Protein AF-A0A8J2VL39-F1 (afdb_monomer_lite)

Organism: NCBI:txid1571185

Secondary structure (DSSP, 8-state):
-PPPHHHHHHHHPPTT-EEEE--BTTB-EEEEEEEEETTEEEEEEEEEETTTTEEEEEEES-HHHHHHHHTT-HHHHHHH-

Radius of gyration: 12.58 Å; chains: 1; bounding box: 33×19×34 Å

Foldseek 3Di:
DDDFPLLVVVVPADEQDKDWDPDDPVFWIKIWGFYDDPPAIKIWIWTQDPPVRDIDIDIDSDSVVVCVVCVVGVSVVVVGD

Sequence (81 aa):
MEESLLYQTLVKMKPYQSITFPSNSSYPSIRIQRIPIFEEMYWLAEINDDTNHSKQVYLSPDVNCTLQFLSPIRSLKEFFL

Structure (mmCIF, N/CA/C/O backbone):
data_AF-A0A8J2VL39-F1
#
_entry.id   AF-A0A8J2VL39-F1
#
loop_
_atom_site.group_PDB
_atom_site.id
_atom_site.type_symbol
_atom_site.label_atom_id
_atom_site.label_alt_id
_atom_site.label_comp_id
_atom_site.label_asym_id
_atom_site.label_entity_id
_atom_site.label_seq_id
_atom_site.pdbx_PDB_ins_code
_atom_site.Cartn_x
_atom_site.Cartn_y
_atom_site.Cartn_z
_atom_site.occupancy
_atom_site.B_iso_or_equiv
_atom_site.auth_seq_id
_atom_site.auth_comp_id
_atom_site.auth_asym_id
_atom_site.auth_atom_id
_atom_site.pdbx_PDB_model_num
ATOM 1 N N . MET A 1 1 ? 19.930 5.139 13.212 1.00 48.66 1 MET A N 1
ATOM 2 C CA . MET A 1 1 ? 19.183 4.586 12.065 1.00 48.66 1 MET A CA 1
ATOM 3 C C . MET A 1 1 ? 18.418 5.742 11.467 1.00 48.66 1 MET A C 1
ATOM 5 O O . MET A 1 1 ? 17.614 6.318 12.185 1.00 48.66 1 MET A O 1
ATOM 9 N N . GLU A 1 2 ? 18.726 6.145 10.238 1.00 53.34 2 GLU A N 1
ATOM 10 C CA . GLU A 1 2 ? 17.864 7.087 9.517 1.00 53.34 2 GLU A CA 1
ATOM 11 C C . GLU A 1 2 ? 16.571 6.351 9.152 1.00 53.34 2 GLU A C 1
ATOM 13 O O . GLU A 1 2 ? 16.606 5.299 8.514 1.00 53.34 2 GLU A O 1
ATOM 18 N N . GLU A 1 3 ? 15.433 6.850 9.630 1.00 64.44 3 GLU A N 1
ATOM 19 C CA . GLU A 1 3 ? 14.126 6.337 9.223 1.00 64.44 3 GLU A CA 1
ATOM 20 C C . GLU A 1 3 ? 13.856 6.769 7.780 1.00 64.44 3 GLU A C 1
ATOM 22 O O . GLU A 1 3 ? 14.000 7.949 7.451 1.00 64.44 3 GLU A O 1
ATOM 27 N N . SER A 1 4 ? 13.450 5.831 6.917 1.00 79.69 4 SER A N 1
ATOM 28 C CA . SER A 1 4 ? 13.152 6.153 5.520 1.00 79.69 4 SER A CA 1
ATOM 29 C C . SER A 1 4 ? 12.022 7.185 5.427 1.00 79.69 4 SER A C 1
ATOM 31 O O . SER A 1 4 ? 11.082 7.183 6.227 1.00 79.69 4 SER A O 1
ATOM 33 N N . LEU A 1 5 ? 12.068 8.058 4.418 1.00 83.06 5 LEU A N 1
ATOM 34 C CA . LEU A 1 5 ? 11.008 9.044 4.176 1.00 83.06 5 LEU A CA 1
ATOM 35 C C . LEU A 1 5 ? 9.629 8.368 4.006 1.00 83.06 5 LEU A C 1
ATOM 37 O O . LEU A 1 5 ? 8.606 8.922 4.416 1.00 83.06 5 LEU A O 1
ATOM 41 N N . LEU A 1 6 ? 9.603 7.131 3.495 1.00 84.38 6 LEU A N 1
ATOM 42 C CA . LEU A 1 6 ? 8.400 6.303 3.422 1.00 84.38 6 LEU A CA 1
ATOM 43 C C . LEU A 1 6 ? 7.849 5.963 4.818 1.00 84.38 6 LEU A C 1
ATOM 45 O O . LEU A 1 6 ? 6.651 6.128 5.034 1.00 84.38 6 LEU A O 1
ATOM 49 N N . TYR A 1 7 ? 8.694 5.564 5.778 1.00 88.19 7 TYR A N 1
ATOM 50 C CA . TYR A 1 7 ? 8.268 5.324 7.167 1.00 88.19 7 TYR A CA 1
ATOM 51 C C . TYR A 1 7 ? 7.609 6.575 7.760 1.00 88.19 7 TYR A C 1
ATOM 53 O O . TYR A 1 7 ? 6.466 6.523 8.220 1.00 88.19 7 TYR A O 1
ATOM 61 N N . GLN A 1 8 ? 8.286 7.724 7.663 1.00 88.81 8 GLN A N 1
ATOM 62 C CA . GLN A 1 8 ? 7.763 8.987 8.192 1.00 88.81 8 GLN A CA 1
ATOM 63 C C . GLN A 1 8 ? 6.431 9.376 7.546 1.00 88.81 8 GLN A C 1
ATOM 65 O O . GLN A 1 8 ? 5.548 9.922 8.210 1.00 88.81 8 GLN A O 1
ATOM 70 N N . THR A 1 9 ? 6.287 9.088 6.253 1.00 89.44 9 THR A N 1
ATOM 71 C CA . THR A 1 9 ? 5.059 9.337 5.503 1.00 89.44 9 THR A CA 1
ATOM 72 C C . THR A 1 9 ? 3.919 8.468 6.026 1.00 89.44 9 THR A C 1
ATOM 74 O O . THR A 1 9 ? 2.875 9.009 6.382 1.00 89.44 9 THR A O 1
ATOM 77 N N . LEU A 1 10 ? 4.119 7.149 6.142 1.00 90.81 10 LEU A N 1
ATOM 78 C CA . LEU A 1 10 ? 3.073 6.213 6.572 1.00 90.81 10 LEU A CA 1
ATOM 79 C C . LEU A 1 10 ? 2.587 6.473 8.000 1.00 90.81 10 LEU A C 1
ATOM 81 O O . LEU A 1 10 ? 1.384 6.396 8.247 1.00 90.81 10 LEU A O 1
ATOM 85 N N . VAL A 1 11 ? 3.493 6.812 8.922 1.00 91.56 11 VAL A N 1
ATOM 86 C CA . VAL A 1 11 ? 3.149 7.105 10.326 1.00 91.56 11 VAL A CA 1
ATOM 87 C C . VAL A 1 11 ? 2.344 8.400 10.457 1.00 91.56 11 VAL A C 1
ATOM 89 O O . VAL A 1 11 ? 1.476 8.508 11.321 1.00 91.56 11 VAL A O 1
ATOM 92 N N . LYS A 1 12 ? 2.586 9.383 9.581 1.00 92.31 12 LYS A N 1
ATOM 93 C CA . LYS A 1 12 ? 1.859 10.662 9.569 1.00 92.31 12 LYS A CA 1
ATOM 94 C C . LYS A 1 12 ? 0.523 10.597 8.821 1.00 92.31 12 LYS A C 1
ATOM 96 O O . LYS A 1 12 ? -0.213 11.587 8.835 1.00 92.31 12 LYS A O 1
ATOM 101 N N . MET A 1 13 ? 0.197 9.477 8.168 1.00 94.50 13 MET A N 1
ATOM 102 C CA . MET A 1 13 ? -1.060 9.344 7.434 1.00 94.50 13 MET A CA 1
ATOM 103 C C . MET A 1 13 ? -2.263 9.390 8.376 1.00 94.50 13 MET A C 1
ATOM 105 O O . MET A 1 13 ? -2.390 8.600 9.313 1.00 94.50 13 MET A O 1
ATOM 109 N N . LYS A 1 14 ? -3.189 10.298 8.077 1.00 93.94 14 LYS A N 1
ATOM 110 C CA . LYS A 1 14 ? -4.479 10.414 8.757 1.00 93.94 14 LYS A CA 1
ATOM 111 C C . LYS A 1 14 ? -5.434 9.290 8.330 1.00 93.94 14 LYS A C 1
ATOM 113 O O . LYS A 1 14 ? -5.261 8.715 7.253 1.00 93.94 14 LYS A O 1
ATOM 118 N N . PRO A 1 15 ? -6.478 8.999 9.128 1.00 93.06 15 PRO A N 1
ATOM 119 C CA . PRO A 1 15 ? -7.570 8.123 8.708 1.00 93.06 15 PRO A CA 1
ATOM 120 C C . PRO A 1 15 ? -8.108 8.501 7.324 1.00 93.06 15 PRO A C 1
ATOM 122 O O . PRO A 1 15 ? -8.285 9.683 7.032 1.00 93.06 15 PRO A O 1
ATOM 125 N N . TYR A 1 16 ? -8.368 7.496 6.489 1.00 93.56 16 TYR A N 1
ATOM 126 C CA . TYR A 1 16 ? -8.850 7.603 5.107 1.00 93.56 16 TYR A CA 1
ATOM 127 C C . TYR A 1 16 ? -7.909 8.296 4.117 1.00 93.56 16 TYR A C 1
ATOM 129 O O . TYR A 1 16 ? -8.229 8.360 2.929 1.00 93.56 16 TYR A O 1
ATOM 137 N N . GLN A 1 17 ? -6.741 8.770 4.557 1.00 95.19 17 GLN A N 1
ATOM 138 C CA . GLN A 1 17 ? -5.758 9.365 3.665 1.00 95.19 17 GLN A CA 1
ATOM 139 C C . GLN A 1 17 ? -5.212 8.308 2.706 1.00 95.19 17 GLN A C 1
ATOM 141 O O . GLN A 1 17 ? -4.916 7.182 3.109 1.00 95.19 17 GLN A O 1
ATOM 146 N N . SER A 1 18 ? -5.045 8.692 1.443 1.00 94.69 18 SER A N 1
ATOM 147 C CA . SER A 1 18 ? -4.386 7.884 0.423 1.00 94.69 18 SER A CA 1
ATOM 148 C C . SER A 1 18 ? -3.217 8.631 -0.199 1.00 94.69 18 SER A C 1
ATOM 150 O O . SER A 1 18 ? -3.280 9.846 -0.380 1.00 94.69 18 SER A O 1
ATOM 152 N N . ILE A 1 19 ? -2.187 7.888 -0.575 1.00 91.69 19 ILE A N 1
ATOM 153 C CA . ILE A 1 19 ? -1.055 8.354 -1.367 1.00 91.69 19 ILE A CA 1
ATOM 154 C C . ILE A 1 19 ? -0.952 7.424 -2.567 1.00 91.69 19 ILE A C 1
ATOM 156 O O . ILE A 1 19 ? -0.970 6.203 -2.410 1.00 91.69 19 ILE A O 1
ATOM 160 N N . THR A 1 20 ? -0.870 8.004 -3.758 1.00 90.44 20 THR A N 1
ATOM 161 C CA . THR A 1 20 ? -0.798 7.251 -5.008 1.00 90.44 20 THR A CA 1
ATOM 162 C C . THR A 1 20 ? 0.495 7.595 -5.726 1.00 90.44 20 THR A C 1
ATOM 164 O O . THR A 1 20 ? 0.794 8.765 -5.950 1.00 90.44 20 THR A O 1
ATOM 167 N N . PHE A 1 21 ? 1.227 6.561 -6.112 1.00 87.56 21 PHE A N 1
ATOM 168 C CA . PHE A 1 21 ? 2.387 6.613 -6.982 1.00 87.56 21 PHE A CA 1
ATOM 169 C C . PHE A 1 21 ? 1.919 6.136 -8.359 1.00 87.56 21 PHE A C 1
ATOM 171 O O . PHE A 1 21 ? 1.522 4.973 -8.491 1.00 87.56 21 PHE A O 1
ATOM 178 N N . PRO A 1 22 ? 1.856 7.025 -9.362 1.00 83.69 22 PRO A N 1
ATOM 179 C CA . PRO A 1 22 ? 1.370 6.657 -10.686 1.00 83.69 22 PRO A CA 1
ATOM 180 C C . PRO A 1 22 ? 2.300 5.628 -11.341 1.00 83.69 22 PRO A C 1
ATOM 182 O O . PRO A 1 22 ? 3.501 5.608 -11.068 1.00 83.69 22 PRO A O 1
ATOM 185 N N . SER A 1 23 ? 1.740 4.785 -12.213 1.00 83.12 23 SER A N 1
ATOM 186 C CA . SER A 1 23 ? 2.539 3.900 -13.062 1.00 83.12 23 SER A CA 1
ATOM 187 C C . SER A 1 23 ? 3.353 4.714 -14.066 1.00 83.12 23 SER A C 1
ATOM 189 O O . SER A 1 23 ? 3.008 5.840 -14.436 1.00 83.12 23 SER A O 1
ATOM 191 N N . ASN A 1 24 ? 4.442 4.119 -14.536 1.00 78.38 24 ASN A N 1
ATOM 192 C CA . ASN A 1 24 ? 5.120 4.547 -15.754 1.00 78.38 24 ASN A CA 1
ATOM 193 C C . ASN A 1 24 ? 5.479 3.305 -16.583 1.00 78.38 24 ASN A C 1
ATOM 195 O O . ASN A 1 24 ? 5.176 2.183 -16.186 1.00 78.38 24 ASN A O 1
ATOM 199 N N . SER A 1 25 ? 6.140 3.482 -17.726 1.00 72.88 25 SER A N 1
ATOM 200 C CA . SER A 1 25 ? 6.512 2.376 -18.625 1.00 72.88 25 SER A CA 1
ATOM 201 C C . SER A 1 25 ? 7.394 1.291 -17.990 1.00 72.88 25 SER A C 1
ATOM 203 O O . SER A 1 25 ? 7.595 0.245 -18.599 1.00 72.88 25 SER A O 1
ATOM 205 N N . SER A 1 26 ? 7.947 1.542 -16.803 1.00 76.31 26 SER A N 1
ATOM 206 C CA . SER A 1 26 ? 8.887 0.659 -16.117 1.00 76.31 26 SER A CA 1
ATOM 207 C C . SER A 1 26 ? 8.348 0.117 -14.792 1.00 76.31 26 SER A C 1
ATOM 209 O O . SER A 1 26 ? 8.950 -0.806 -14.241 1.00 76.31 26 SER A O 1
ATOM 211 N N . TYR A 1 27 ? 7.254 0.678 -14.262 1.00 81.19 27 TYR A N 1
ATOM 212 C CA . TYR A 1 27 ? 6.799 0.404 -12.902 1.00 81.19 27 TYR A CA 1
ATOM 213 C C . TYR A 1 27 ? 5.276 0.360 -12.748 1.00 81.19 27 TYR A C 1
ATOM 215 O O . TYR A 1 27 ? 4.567 1.164 -13.360 1.00 81.19 27 TYR A O 1
ATOM 223 N N . PRO A 1 28 ? 4.771 -0.510 -11.850 1.00 86.50 28 PRO A N 1
ATOM 224 C CA . PRO A 1 28 ? 3.356 -0.555 -11.520 1.00 86.50 28 PRO A CA 1
ATOM 225 C C . PRO A 1 28 ? 2.910 0.714 -10.788 1.00 86.50 28 PRO A C 1
ATOM 227 O O . PRO A 1 28 ? 3.702 1.377 -10.109 1.00 86.50 28 PRO A O 1
ATOM 230 N N . SER A 1 29 ? 1.614 1.005 -10.873 1.00 89.94 29 SER A N 1
ATOM 231 C CA . SER A 1 29 ? 0.978 2.014 -10.029 1.00 89.94 29 SER A CA 1
ATOM 232 C C . SER A 1 29 ? 0.785 1.452 -8.626 1.00 89.94 29 SER A C 1
ATOM 234 O O . SER A 1 29 ? 0.489 0.268 -8.453 1.00 89.94 29 SER A O 1
ATOM 236 N N . ILE A 1 30 ? 0.963 2.295 -7.612 1.00 92.50 30 ILE A N 1
ATOM 237 C CA . ILE A 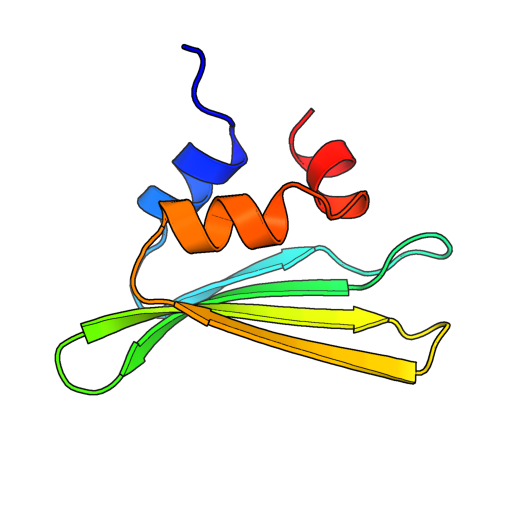1 30 ? 0.853 1.895 -6.209 1.00 92.50 30 ILE A CA 1
ATOM 238 C C . ILE A 1 30 ? -0.045 2.882 -5.494 1.00 92.50 30 ILE A C 1
ATOM 240 O O . ILE A 1 30 ? 0.202 4.083 -5.514 1.00 92.50 30 ILE A O 1
ATOM 244 N N . ARG A 1 31 ? -1.059 2.384 -4.803 1.00 93.81 31 ARG A N 1
ATOM 245 C CA . ARG A 1 31 ? -1.914 3.183 -3.932 1.00 93.81 31 ARG A CA 1
ATOM 246 C C . ARG A 1 31 ? -1.798 2.659 -2.517 1.00 93.81 31 ARG A C 1
ATOM 248 O O . ARG A 1 31 ? -2.081 1.495 -2.270 1.00 93.81 31 ARG A O 1
ATOM 255 N N . ILE A 1 32 ? -1.408 3.525 -1.593 1.00 95.12 32 ILE A N 1
ATOM 256 C CA . ILE A 1 32 ? -1.351 3.219 -0.167 1.00 95.12 32 ILE A CA 1
ATOM 257 C C . ILE A 1 32 ? -2.427 4.039 0.527 1.00 95.12 32 ILE A C 1
ATOM 259 O O . ILE A 1 32 ? -2.485 5.256 0.356 1.00 95.12 32 ILE A O 1
ATOM 263 N N . GLN A 1 33 ? -3.281 3.399 1.313 1.00 96.38 33 GLN A N 1
ATOM 264 C CA . GLN A 1 33 ? -4.365 4.046 2.035 1.00 96.38 33 GLN A CA 1
ATOM 265 C C . GLN A 1 33 ? -4.365 3.625 3.500 1.00 96.38 33 GLN A C 1
ATOM 267 O O . GLN A 1 33 ? -4.162 2.458 3.822 1.00 96.38 33 GLN A O 1
ATOM 272 N N . ARG A 1 34 ? -4.637 4.576 4.394 1.00 96.50 34 ARG A N 1
ATOM 273 C CA . ARG A 1 34 ? -4.927 4.292 5.799 1.00 96.50 34 ARG A CA 1
ATOM 274 C C . ARG A 1 34 ? -6.435 4.129 5.952 1.00 96.50 34 ARG A C 1
ATOM 276 O O . ARG A 1 34 ? -7.157 5.108 5.793 1.00 96.50 34 ARG A O 1
ATOM 283 N N . ILE A 1 35 ? -6.926 2.927 6.234 1.00 95.81 35 ILE A N 1
ATOM 284 C CA . ILE A 1 35 ? -8.365 2.647 6.349 1.00 95.81 35 ILE A CA 1
ATOM 285 C C . ILE A 1 35 ? -8.711 2.086 7.734 1.00 95.81 35 ILE A C 1
ATOM 287 O O . ILE A 1 35 ? -7.972 1.241 8.236 1.00 95.81 35 ILE A O 1
ATOM 291 N N . PRO A 1 36 ? -9.807 2.530 8.369 1.00 93.88 36 PRO A N 1
ATOM 292 C CA . PRO A 1 36 ? -10.369 1.832 9.515 1.00 93.88 36 PRO A CA 1
ATOM 293 C C . PRO A 1 36 ? -11.127 0.586 9.051 1.00 93.88 36 PRO A C 1
ATOM 295 O O . PRO A 1 36 ? -11.916 0.646 8.105 1.00 93.88 36 PRO A O 1
ATOM 298 N N . ILE A 1 37 ? -10.906 -0.531 9.735 1.00 93.06 37 ILE A N 1
ATOM 299 C CA . ILE A 1 37 ? -11.683 -1.764 9.592 1.00 93.06 37 ILE A CA 1
ATOM 300 C C . ILE A 1 37 ? -12.082 -2.180 11.007 1.00 93.06 37 ILE A C 1
ATOM 302 O O . ILE A 1 37 ? -11.228 -2.527 11.820 1.00 93.06 37 ILE A O 1
ATOM 306 N N . PHE A 1 38 ? -13.382 -2.109 11.307 1.00 90.19 38 PHE A N 1
ATOM 307 C CA . PHE A 1 38 ? -13.912 -2.216 12.672 1.00 90.19 38 PHE A CA 1
ATOM 308 C C . PHE A 1 38 ? -13.251 -1.202 13.626 1.00 90.19 38 PHE A C 1
ATOM 310 O O . PHE A 1 38 ? -13.332 0.000 13.380 1.00 90.19 38 PHE A O 1
ATOM 317 N N . GLU A 1 39 ? -12.620 -1.674 14.703 1.00 90.69 39 GLU A N 1
ATOM 318 C CA . GLU A 1 39 ? -11.977 -0.852 15.738 1.00 90.69 39 GLU A CA 1
ATOM 319 C C . GLU A 1 39 ? -10.483 -0.605 15.468 1.00 90.69 39 GLU A C 1
ATOM 321 O O . GLU A 1 39 ? -9.809 0.083 16.233 1.00 90.69 39 GLU A O 1
ATOM 326 N N . GLU A 1 40 ? -9.954 -1.141 14.367 1.00 92.75 40 GLU A N 1
ATOM 327 C CA . GLU A 1 40 ? -8.530 -1.125 14.056 1.00 92.75 40 GLU A CA 1
ATOM 328 C C . GLU A 1 40 ? -8.216 -0.325 12.789 1.00 92.75 40 GLU A C 1
ATOM 330 O O . GLU A 1 40 ? -9.039 -0.144 11.889 1.00 92.75 40 GLU A O 1
ATOM 335 N N . MET A 1 41 ? -6.976 0.156 12.712 1.00 94.31 41 MET A N 1
ATOM 336 C CA . MET A 1 41 ? -6.486 0.970 11.605 1.00 94.31 41 MET A CA 1
ATOM 337 C C . MET A 1 41 ? -5.476 0.186 10.779 1.00 94.31 41 MET A C 1
ATOM 339 O O . MET A 1 41 ? -4.430 -0.223 11.284 1.00 94.31 41 MET A O 1
ATOM 343 N N . TYR A 1 42 ? -5.750 0.065 9.486 1.00 96.44 42 TYR A N 1
ATOM 344 C CA . TYR A 1 42 ? -4.967 -0.719 8.541 1.00 96.44 42 TYR A CA 1
ATOM 345 C C . TYR A 1 42 ? -4.300 0.160 7.489 1.00 96.44 42 TYR A C 1
ATOM 347 O O . TYR A 1 42 ? -4.815 1.211 7.102 1.00 96.44 42 TYR A O 1
ATOM 355 N N . TRP A 1 43 ? -3.133 -0.267 7.019 1.00 96.75 43 TRP A N 1
ATOM 356 C CA . TRP A 1 43 ? -2.570 0.176 5.751 1.00 96.75 43 TRP A CA 1
ATOM 357 C C . TRP A 1 43 ? -2.976 -0.817 4.665 1.00 96.75 43 TRP A C 1
ATOM 359 O O . TRP A 1 43 ? -2.622 -1.993 4.716 1.00 96.75 43 TRP A O 1
ATOM 369 N N . LEU A 1 44 ? -3.730 -0.324 3.690 1.00 96.62 44 LEU A N 1
ATOM 370 C CA . LEU A 1 44 ? -4.058 -1.013 2.453 1.00 96.62 44 LEU A CA 1
ATOM 371 C C . LEU A 1 44 ? -3.067 -0.553 1.383 1.00 9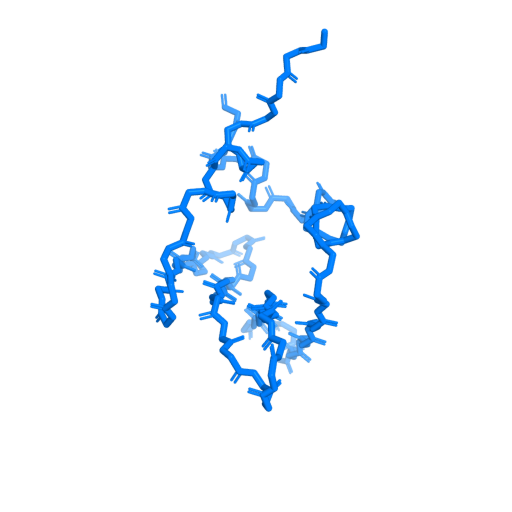6.62 44 LEU A C 1
ATOM 373 O O . LEU A 1 44 ? -2.982 0.643 1.115 1.00 96.62 44 LEU A O 1
ATOM 377 N N . ALA A 1 45 ? -2.347 -1.480 0.763 1.00 95.25 45 ALA A N 1
ATOM 378 C CA . ALA A 1 45 ? -1.517 -1.214 -0.402 1.00 95.25 45 ALA A CA 1
ATOM 379 C C . ALA A 1 45 ? -2.058 -1.987 -1.609 1.00 95.25 45 ALA A C 1
ATOM 381 O O . ALA A 1 45 ? -2.166 -3.210 -1.580 1.00 95.25 45 ALA A O 1
ATOM 382 N N . GLU A 1 46 ? -2.395 -1.268 -2.672 1.00 94.62 46 GLU A N 1
ATOM 383 C CA . GLU A 1 46 ? -2.809 -1.822 -3.957 1.00 94.62 46 GLU A CA 1
ATOM 384 C C . GLU A 1 46 ? -1.703 -1.556 -4.979 1.00 94.62 46 GLU A C 1
ATOM 386 O O . GLU A 1 46 ? -1.311 -0.406 -5.173 1.00 94.62 46 GLU A O 1
ATOM 391 N N . ILE A 1 47 ? -1.206 -2.603 -5.633 1.00 92.19 47 ILE A N 1
ATOM 392 C CA . ILE A 1 47 ? -0.203 -2.518 -6.699 1.00 92.19 47 ILE A CA 1
ATOM 393 C C . ILE A 1 47 ? -0.869 -3.006 -7.981 1.00 92.19 47 ILE A C 1
ATOM 395 O O . ILE A 1 47 ? -1.240 -4.179 -8.057 1.00 92.19 47 ILE A O 1
ATOM 399 N N . ASN A 1 48 ? -1.019 -2.127 -8.971 1.00 90.31 48 ASN A N 1
ATOM 400 C CA . ASN A 1 48 ? -1.520 -2.502 -10.293 1.00 90.31 48 ASN A CA 1
ATOM 401 C C . ASN A 1 48 ? -0.382 -2.414 -11.309 1.00 90.31 48 ASN A C 1
ATOM 403 O O . ASN A 1 48 ? 0.138 -1.329 -11.584 1.00 90.31 48 ASN A O 1
ATOM 407 N N . ASP A 1 49 ? -0.006 -3.563 -11.854 1.00 86.38 49 ASP A N 1
ATOM 408 C CA . ASP A 1 49 ? 0.932 -3.678 -12.961 1.00 86.38 49 ASP A CA 1
ATOM 409 C C . ASP A 1 49 ? 0.147 -3.817 -14.264 1.00 86.38 49 ASP A C 1
ATOM 411 O O . ASP A 1 49 ? -0.311 -4.909 -14.610 1.00 86.38 49 ASP A O 1
ATOM 415 N N . A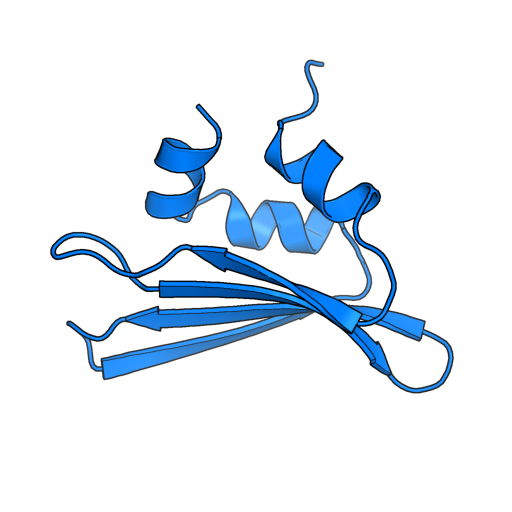SP A 1 50 ? -0.006 -2.699 -14.972 1.00 78.81 50 ASP A N 1
ATOM 416 C CA . ASP A 1 50 ? -0.714 -2.639 -16.254 1.00 78.81 50 ASP A CA 1
ATOM 417 C C . ASP A 1 50 ? 0.002 -3.470 -17.336 1.00 78.81 50 ASP A C 1
ATOM 419 O O . ASP A 1 50 ? -0.632 -3.998 -18.247 1.00 78.81 50 ASP A O 1
ATOM 423 N N . THR A 1 51 ? 1.320 -3.653 -17.211 1.00 76.06 51 THR A N 1
ATOM 424 C CA . THR A 1 51 ? 2.147 -4.432 -18.145 1.00 76.06 51 THR A CA 1
ATOM 425 C C . THR A 1 51 ? 1.838 -5.921 -18.042 1.00 76.06 51 THR A C 1
ATOM 427 O O . THR A 1 51 ? 1.616 -6.595 -19.048 1.00 76.06 51 THR A O 1
ATOM 430 N N . ASN A 1 52 ? 1.793 -6.436 -16.812 1.00 76.38 52 ASN A N 1
ATOM 431 C CA . ASN A 1 52 ? 1.549 -7.853 -16.534 1.00 76.38 52 ASN A CA 1
ATOM 432 C C . ASN A 1 52 ? 0.077 -8.166 -16.225 1.00 76.38 52 ASN A C 1
ATOM 434 O O . ASN A 1 52 ? -0.239 -9.302 -15.875 1.00 76.38 52 ASN A O 1
ATOM 438 N N . HIS A 1 53 ? -0.815 -7.173 -16.329 1.00 76.62 53 HIS A N 1
ATOM 439 C CA . HIS A 1 53 ? -2.229 -7.262 -15.943 1.00 76.62 53 HIS A CA 1
ATOM 440 C C . HIS A 1 53 ? -2.420 -7.879 -14.547 1.00 76.62 53 HIS A C 1
ATOM 442 O O . HIS A 1 53 ? -3.365 -8.630 -14.2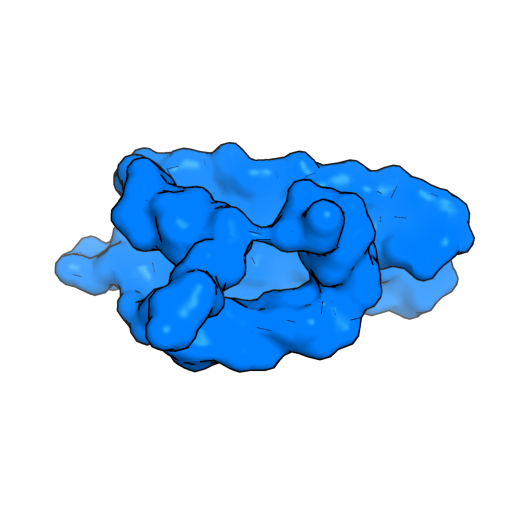98 1.00 76.62 53 HIS A O 1
ATOM 448 N N . SER A 1 54 ? -1.489 -7.591 -13.634 1.00 84.31 54 SER A N 1
ATOM 449 C CA . SER A 1 54 ? -1.482 -8.175 -12.297 1.00 84.31 54 SER A CA 1
ATOM 450 C C . SER A 1 54 ? -1.893 -7.131 -11.271 1.00 84.31 54 SER A C 1
ATOM 452 O O . SER A 1 54 ? -1.433 -5.989 -11.302 1.00 84.31 54 SER A O 1
ATOM 454 N N . LYS A 1 55 ? -2.772 -7.532 -10.353 1.00 88.00 55 LYS A N 1
ATOM 455 C CA . LYS A 1 55 ? -3.165 -6.726 -9.201 1.00 88.00 55 LYS A CA 1
ATOM 456 C C . LYS A 1 55 ? -2.768 -7.459 -7.931 1.00 88.00 55 LYS A C 1
ATOM 458 O O . LYS A 1 55 ? -3.181 -8.597 -7.718 1.00 88.00 55 LYS A O 1
ATOM 463 N N . GLN A 1 56 ? -1.993 -6.797 -7.082 1.00 91.00 56 GLN A N 1
ATOM 464 C CA . GLN A 1 56 ? -1.653 -7.287 -5.751 1.00 91.00 56 GLN A CA 1
ATOM 465 C C . GLN A 1 56 ? -2.270 -6.366 -4.708 1.00 91.00 56 GLN A C 1
ATOM 467 O O . GLN A 1 56 ? -2.236 -5.143 -4.843 1.00 91.00 56 GLN A O 1
ATOM 472 N N . VAL A 1 57 ? -2.854 -6.964 -3.674 1.00 93.75 57 VAL A N 1
ATOM 473 C CA . VAL A 1 57 ? -3.460 -6.241 -2.558 1.00 93.75 57 VAL A CA 1
ATOM 474 C C . VAL A 1 57 ? -2.826 -6.744 -1.275 1.00 93.75 57 VAL A C 1
ATOM 476 O O . VAL A 1 57 ? -2.781 -7.946 -1.025 1.00 93.75 57 VAL A O 1
ATOM 479 N N . TYR A 1 58 ? -2.342 -5.811 -0.472 1.00 95.38 58 TYR A N 1
ATOM 480 C CA . TYR A 1 58 ? -1.759 -6.064 0.832 1.00 95.38 58 TYR A CA 1
ATOM 481 C C 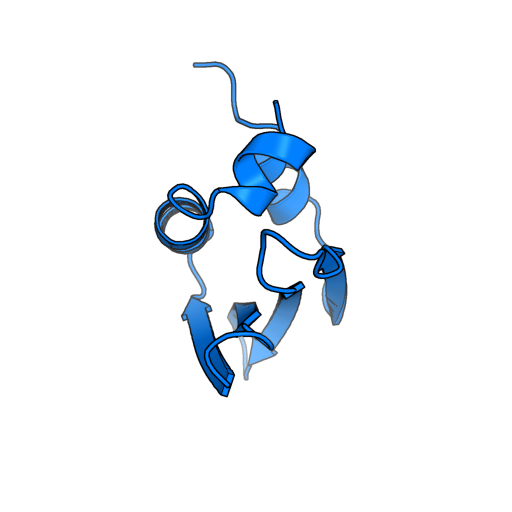. TYR A 1 58 ? -2.506 -5.258 1.886 1.00 95.38 58 TYR A C 1
ATOM 483 O O . TYR A 1 58 ? -2.847 -4.097 1.664 1.00 95.38 58 TYR A O 1
ATOM 491 N N . LEU A 1 59 ? -2.750 -5.874 3.037 1.00 96.19 59 LEU A N 1
ATOM 492 C CA . LEU A 1 59 ? -3.474 -5.268 4.141 1.00 96.19 59 LEU A CA 1
ATOM 493 C C . LEU A 1 59 ? -2.794 -5.653 5.454 1.00 96.19 59 LEU A C 1
ATOM 495 O O . LEU A 1 59 ? -2.620 -6.839 5.728 1.00 96.19 59 LEU A O 1
ATOM 499 N N . SER A 1 60 ? -2.425 -4.663 6.264 1.00 96.06 60 SER A N 1
ATOM 500 C CA . SER A 1 60 ? -1.832 -4.910 7.581 1.00 96.06 60 SER A CA 1
ATOM 501 C C . SER A 1 60 ? -2.120 -3.780 8.568 1.00 96.06 60 SER A C 1
ATOM 503 O O . SER A 1 60 ? -2.084 -2.608 8.180 1.00 96.06 60 SER A O 1
ATOM 505 N N . PRO A 1 61 ? -2.371 -4.099 9.850 1.00 94.81 61 PRO A N 1
ATOM 506 C CA . PRO A 1 61 ? -2.454 -3.104 10.911 1.00 94.81 61 PRO A CA 1
ATOM 507 C C . PRO A 1 61 ? -1.069 -2.664 11.412 1.00 94.81 61 PRO A C 1
ATOM 509 O O . PRO A 1 61 ? -0.977 -1.661 12.113 1.00 94.81 61 PRO A O 1
ATOM 512 N N . ASP A 1 62 ? 0.005 -3.376 11.045 1.00 93.62 62 ASP A N 1
ATOM 513 C CA . ASP A 1 62 ? 1.388 -3.088 11.437 1.00 93.62 62 ASP A CA 1
ATOM 514 C C . ASP A 1 62 ? 2.130 -2.304 10.339 1.00 93.62 62 ASP A C 1
ATOM 516 O O . ASP A 1 62 ? 2.248 -2.747 9.186 1.00 93.62 62 ASP A O 1
ATOM 520 N N . VAL A 1 63 ? 2.661 -1.136 10.716 1.00 90.50 63 VAL A N 1
ATOM 521 C CA . VAL A 1 63 ? 3.426 -0.247 9.832 1.00 90.50 63 VAL A CA 1
ATOM 522 C C . VAL A 1 63 ? 4.740 -0.880 9.378 1.00 90.50 63 VAL A C 1
ATOM 524 O O . VAL A 1 63 ? 5.128 -0.711 8.226 1.00 90.50 63 VAL A O 1
ATOM 527 N N . ASN A 1 64 ? 5.410 -1.649 10.235 1.00 90.62 64 ASN A N 1
ATOM 528 C CA . ASN A 1 64 ? 6.692 -2.278 9.933 1.00 90.62 64 ASN A CA 1
ATOM 529 C C . ASN A 1 64 ? 6.515 -3.408 8.923 1.00 90.62 64 ASN A C 1
ATOM 531 O O . ASN A 1 64 ? 7.263 -3.473 7.949 1.00 90.62 64 ASN A O 1
ATOM 535 N N . CYS A 1 65 ? 5.490 -4.248 9.093 1.00 92.19 65 CYS A N 1
ATOM 536 C CA . CYS A 1 65 ? 5.144 -5.263 8.096 1.00 92.19 65 CYS A CA 1
ATOM 537 C C . CYS A 1 65 ? 4.770 -4.618 6.754 1.00 92.19 65 CYS A C 1
ATOM 539 O O . CYS A 1 65 ? 5.225 -5.070 5.702 1.00 92.19 65 CYS A O 1
ATOM 541 N N . THR A 1 66 ? 4.012 -3.516 6.794 1.00 92.25 66 THR A N 1
ATOM 542 C CA . THR A 1 66 ? 3.657 -2.747 5.592 1.00 92.25 66 THR A CA 1
ATOM 543 C C . THR A 1 66 ? 4.908 -2.230 4.888 1.00 92.25 66 THR A C 1
ATOM 545 O O . THR A 1 66 ? 5.052 -2.377 3.679 1.00 92.25 66 THR A O 1
ATOM 548 N N . LEU A 1 67 ? 5.862 -1.683 5.635 1.00 89.38 67 LEU A N 1
ATOM 549 C CA . LEU A 1 67 ? 7.120 -1.198 5.080 1.00 89.38 67 LEU A CA 1
ATOM 550 C C . LEU A 1 67 ? 7.989 -2.312 4.519 1.00 89.38 67 LEU A C 1
ATOM 552 O O . LEU A 1 67 ? 8.573 -2.127 3.458 1.00 89.38 67 LEU A O 1
ATOM 556 N N . GLN A 1 68 ? 8.065 -3.463 5.185 1.00 89.12 68 GLN A N 1
ATOM 557 C CA . GLN A 1 68 ? 8.793 -4.620 4.669 1.00 89.12 68 GLN A CA 1
ATOM 558 C C . G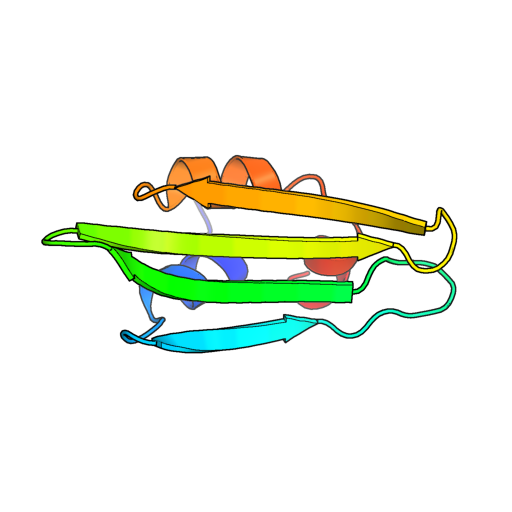LN A 1 68 ? 8.219 -5.073 3.326 1.00 89.12 68 GLN A C 1
ATOM 560 O O . GLN A 1 68 ? 8.990 -5.274 2.390 1.00 89.12 68 GLN A O 1
ATOM 565 N N . PHE A 1 69 ? 6.890 -5.137 3.202 1.00 90.62 69 PHE A N 1
ATOM 566 C CA . PHE A 1 69 ? 6.209 -5.455 1.945 1.00 90.62 69 PHE A CA 1
ATOM 567 C C . PHE A 1 69 ? 6.473 -4.419 0.840 1.00 90.62 69 PHE A C 1
ATOM 569 O O . PHE A 1 69 ? 6.702 -4.785 -0.311 1.00 90.62 69 PHE A O 1
ATOM 576 N N . LEU A 1 70 ? 6.477 -3.128 1.182 1.00 88.44 70 LEU A N 1
ATOM 577 C CA . LEU A 1 70 ? 6.675 -2.037 0.223 1.00 88.44 70 LEU A CA 1
ATOM 578 C C . LEU A 1 70 ? 8.148 -1.824 -0.167 1.00 88.44 70 LEU A C 1
ATOM 580 O O . LEU A 1 70 ? 8.439 -1.403 -1.285 1.00 88.44 70 LEU A O 1
ATOM 584 N N . SER A 1 71 ? 9.086 -2.128 0.732 1.00 83.88 71 SER A N 1
ATOM 585 C CA . SER A 1 71 ? 10.524 -1.897 0.550 1.00 83.88 71 SER A CA 1
ATOM 586 C C . SER A 1 71 ? 11.161 -2.538 -0.694 1.00 83.88 71 SER A C 1
ATOM 588 O O . SER A 1 71 ? 12.032 -1.891 -1.282 1.00 83.88 71 SER A O 1
ATOM 590 N N . PRO A 1 72 ? 10.790 -3.753 -1.158 1.00 82.88 72 PRO A N 1
ATOM 591 C CA . PRO A 1 72 ? 11.340 -4.309 -2.391 1.00 82.88 72 PRO A CA 1
ATOM 592 C C . PRO A 1 72 ? 10.809 -3.632 -3.662 1.00 82.88 72 PRO A C 1
ATOM 594 O O . PRO A 1 72 ? 11.408 -3.818 -4.723 1.00 82.88 72 PRO A O 1
ATOM 597 N N . ILE A 1 73 ? 9.724 -2.850 -3.597 1.00 84.12 73 ILE A N 1
ATOM 598 C CA . ILE A 1 73 ? 9.085 -2.297 -4.794 1.00 84.12 73 ILE A CA 1
ATOM 599 C C . ILE A 1 73 ? 9.928 -1.151 -5.359 1.00 84.12 73 ILE A C 1
ATOM 601 O O . ILE A 1 73 ? 10.101 -0.101 -4.739 1.00 84.12 73 ILE A O 1
ATOM 605 N N . ARG A 1 74 ? 10.461 -1.360 -6.566 1.00 74.81 74 ARG A N 1
ATOM 606 C CA . ARG A 1 74 ? 11.454 -0.471 -7.179 1.00 74.81 74 ARG A CA 1
ATOM 607 C C . ARG A 1 74 ? 10.952 0.959 -7.397 1.00 74.81 74 ARG A C 1
ATOM 609 O O . ARG A 1 74 ? 11.717 1.880 -7.138 1.00 74.81 74 ARG A O 1
ATOM 616 N N . SER A 1 75 ? 9.689 1.154 -7.780 1.00 69.44 75 SER A N 1
ATOM 617 C CA . SER A 1 75 ? 9.118 2.502 -7.922 1.00 69.44 75 SER A CA 1
ATOM 618 C C . SER A 1 75 ? 9.145 3.285 -6.617 1.00 69.44 75 SER A C 1
ATOM 620 O O . SER A 1 75 ? 9.506 4.453 -6.629 1.00 69.44 75 SER A O 1
ATOM 622 N N . LEU A 1 76 ? 8.841 2.662 -5.476 1.00 77.75 76 LEU A N 1
ATOM 623 C CA . LEU A 1 76 ? 8.906 3.358 -4.187 1.00 77.75 76 LEU A CA 1
ATOM 624 C C . LEU A 1 76 ? 10.339 3.737 -3.823 1.00 77.75 76 LEU A C 1
ATOM 626 O O . LEU A 1 76 ? 10.553 4.814 -3.281 1.00 77.75 76 LEU A O 1
ATOM 630 N N . LYS A 1 77 ? 11.333 2.908 -4.161 1.00 73.44 77 LYS A N 1
ATOM 631 C CA . LYS A 1 77 ? 12.734 3.288 -3.944 1.00 73.44 77 LYS A CA 1
ATOM 632 C C . LYS A 1 77 ? 13.092 4.574 -4.688 1.00 73.44 77 LYS A C 1
ATOM 634 O O . LYS A 1 77 ? 13.748 5.409 -4.094 1.00 73.44 77 LYS A O 1
ATOM 639 N N . GLU A 1 78 ? 12.633 4.765 -5.924 1.00 69.12 78 GLU A N 1
ATOM 640 C CA . GLU A 1 78 ? 12.926 5.988 -6.695 1.00 69.12 78 GLU A CA 1
ATOM 641 C C . GLU A 1 78 ? 12.206 7.241 -6.180 1.00 69.12 78 GLU A C 1
ATOM 643 O O . GLU A 1 78 ? 12.714 8.341 -6.352 1.00 69.12 78 GLU A O 1
ATOM 648 N N . PHE A 1 79 ? 11.041 7.101 -5.541 1.00 68.50 79 PHE A N 1
ATOM 649 C CA . PHE A 1 79 ? 10.323 8.242 -4.955 1.00 68.50 79 PHE A CA 1
ATOM 650 C C . PHE A 1 79 ? 10.837 8.652 -3.567 1.00 68.50 79 PHE A C 1
ATOM 652 O O . PHE A 1 79 ? 10.531 9.753 -3.109 1.00 68.50 79 PHE A O 1
ATOM 659 N N . PHE A 1 80 ? 11.552 7.761 -2.874 1.00 69.38 80 PHE A N 1
ATOM 660 C CA . PHE A 1 80 ? 11.975 7.945 -1.482 1.00 69.38 80 PHE A CA 1
ATOM 661 C C . PHE A 1 80 ? 13.505 7.905 -1.271 1.00 69.38 80 PHE A C 1
ATOM 663 O O . PHE A 1 80 ? 13.935 8.005 -0.118 1.00 69.38 80 PHE A O 1
ATOM 670 N N . LEU A 1 81 ? 14.295 7.761 -2.345 1.00 56.75 81 LEU A N 1
ATOM 671 C CA . LEU A 1 81 ? 15.746 8.016 -2.423 1.00 56.75 81 LEU A CA 1
ATOM 672 C C . LEU A 1 81 ? 15.998 9.416 -2.992 1.00 56.75 81 LEU A C 1
ATOM 674 O O . LEU A 1 81 ? 16.978 10.044 -2.539 1.00 56.75 81 LEU A O 1
#

pLDDT: mean 86.28, std 10.32, range [48.66, 96.75]